Protein AF-A0A975AFS1-F1 (afdb_monomer)

Foldseek 3Di:
DVPVVVVVVVVVVVVVVVVVVVVVVVVVVVVVVVVLQVLLVQLVVLLVVQCVVCVVPPNLRHDPPDPVLSVQSSRVRPVSSVVVVVVSVVD

Sequence (91 aa):
MFGAELGVVFLYSAIIMLVFLFAWILIVPFKLLKKIALNVIVGIVCIMLYNYIGATTGGYGSIGINLITTGVVGALGIPGFVAIIVIKAIL

Structure (mmCIF, N/CA/C/O backbone):
data_AF-A0A975AFS1-F1
#
_entry.id   AF-A0A975AFS1-F1
#
loop_
_atom_site.group_PDB
_atom_site.id
_atom_site.type_symbol
_atom_site.label_atom_id
_atom_site.label_alt_id
_atom_site.label_comp_id
_atom_site.label_asym_id
_atom_site.label_entity_id
_atom_site.label_seq_id
_atom_site.pdbx_PDB_ins_code
_atom_site.Cartn_x
_atom_site.Cartn_y
_atom_site.Cartn_z
_atom_site.occupancy
_atom_site.B_iso_or_equiv
_atom_site.auth_seq_id
_atom_site.auth_comp_id
_atom_site.auth_asym_id
_atom_site.auth_atom_id
_atom_site.pdbx_PDB_model_num
ATOM 1 N N . MET A 1 1 ? -30.815 1.887 45.801 1.00 60.53 1 MET A N 1
ATOM 2 C CA . MET A 1 1 ? -30.558 0.753 44.883 1.00 60.53 1 MET A CA 1
ATOM 3 C C . MET A 1 1 ? -30.491 1.230 43.424 1.00 60.53 1 MET A C 1
ATOM 5 O O . MET A 1 1 ? -29.512 0.896 42.782 1.00 60.53 1 MET A O 1
ATOM 9 N N . PHE A 1 2 ? -31.352 2.172 42.999 1.00 61.91 2 PHE A N 1
ATOM 10 C CA . PHE A 1 2 ? -31.375 2.804 41.656 1.00 61.91 2 PHE A CA 1
ATOM 11 C C . PHE A 1 2 ? -30.070 3.400 41.078 1.00 61.91 2 PHE A C 1
ATOM 13 O O . PHE A 1 2 ? -29.885 3.428 39.864 1.00 61.91 2 PHE A O 1
ATOM 20 N N . GLY A 1 3 ? -29.153 3.911 41.908 1.00 67.94 3 GLY A N 1
ATOM 21 C CA . GLY A 1 3 ? -27.947 4.597 41.414 1.00 67.94 3 GLY A CA 1
ATOM 22 C C . GLY A 1 3 ? -26.894 3.670 40.792 1.00 67.94 3 GLY A C 1
ATOM 23 O O . GLY A 1 3 ? -26.200 4.067 39.860 1.00 67.94 3 GLY A O 1
ATOM 24 N N . ALA A 1 4 ? -26.790 2.430 41.280 1.00 74.81 4 ALA A N 1
ATOM 25 C CA . ALA A 1 4 ? -25.808 1.464 40.783 1.00 74.81 4 ALA A CA 1
ATOM 26 C C . ALA A 1 4 ? -26.200 0.918 39.401 1.00 74.81 4 ALA A C 1
ATOM 28 O O . ALA A 1 4 ? -25.348 0.758 38.532 1.00 74.81 4 ALA A O 1
ATOM 29 N N . GLU A 1 5 ? -27.495 0.703 39.173 1.00 81.94 5 GLU A N 1
ATOM 30 C CA . GLU A 1 5 ? -28.041 0.189 37.912 1.00 81.94 5 GLU A CA 1
ATOM 31 C C . GLU A 1 5 ? -27.849 1.203 36.773 1.00 81.94 5 GLU A C 1
ATOM 33 O O . GLU A 1 5 ? -27.423 0.838 35.678 1.00 81.94 5 GLU A O 1
ATOM 38 N N . LEU A 1 6 ? -28.051 2.497 37.053 1.00 83.06 6 LEU A N 1
ATOM 39 C CA . LEU A 1 6 ? -27.776 3.578 36.101 1.00 83.06 6 LEU A CA 1
ATOM 40 C C . LEU A 1 6 ? -26.284 3.692 35.762 1.00 83.06 6 LEU A C 1
ATOM 42 O O . LEU A 1 6 ? -25.934 3.844 34.592 1.00 83.06 6 LEU A O 1
ATOM 46 N N . GLY A 1 7 ? -25.399 3.575 36.757 1.00 87.50 7 GLY A N 1
ATOM 47 C CA . GLY A 1 7 ? -23.950 3.600 36.532 1.00 87.50 7 GLY A CA 1
ATOM 48 C C . GLY A 1 7 ? -23.477 2.471 35.614 1.00 87.50 7 GLY A C 1
ATOM 49 O O . GLY A 1 7 ? -22.656 2.693 34.725 1.00 87.50 7 GLY A O 1
ATOM 50 N N . VAL A 1 8 ? -24.052 1.277 35.774 1.00 88.44 8 VAL A N 1
ATOM 51 C CA . VAL A 1 8 ? -23.759 0.119 34.920 1.00 88.44 8 VAL A CA 1
ATOM 52 C C . VAL A 1 8 ? -24.220 0.360 33.476 1.00 88.44 8 VAL A C 1
ATOM 54 O O . VAL A 1 8 ? -23.466 0.079 32.545 1.00 88.44 8 VAL A O 1
ATOM 57 N N . VAL A 1 9 ? -25.401 0.950 33.264 1.00 89.88 9 VAL A N 1
ATOM 58 C CA . VAL A 1 9 ? -25.897 1.296 31.916 1.00 89.88 9 VAL A CA 1
ATOM 59 C C . VAL A 1 9 ? -24.985 2.313 31.217 1.00 89.88 9 VAL A C 1
ATOM 61 O O . VAL A 1 9 ? -24.656 2.132 30.043 1.00 89.88 9 VAL A O 1
ATOM 64 N N . PHE A 1 10 ? -24.526 3.346 31.931 1.00 89.62 10 PHE A N 1
ATOM 65 C CA . PHE A 1 10 ? -23.571 4.322 31.388 1.00 89.62 10 PHE A CA 1
ATOM 66 C C . PHE A 1 10 ? -22.199 3.712 31.088 1.00 89.62 10 PHE A C 1
ATOM 68 O O . PHE A 1 10 ? -21.562 4.083 30.103 1.00 89.62 10 PHE A O 1
ATOM 75 N N . LEU A 1 11 ? -21.744 2.758 31.901 1.00 93.00 11 LEU A N 1
ATOM 76 C CA . LEU A 1 11 ? -20.485 2.061 31.657 1.00 93.00 11 LEU A CA 1
ATOM 77 C C . LEU A 1 11 ? -20.554 1.231 30.368 1.00 93.00 11 LEU A C 1
ATOM 79 O O . LEU A 1 11 ? -19.666 1.335 29.522 1.00 93.00 11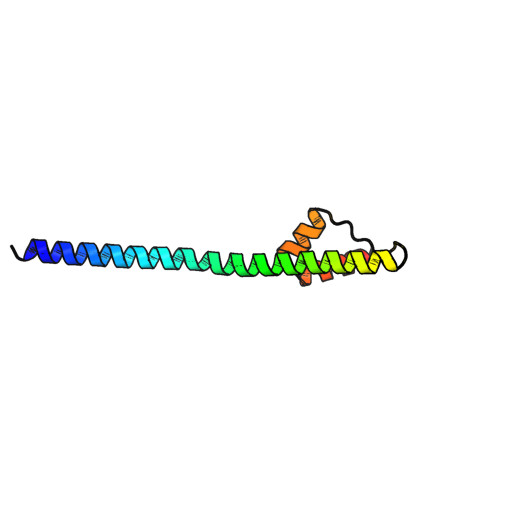 LEU A O 1
ATOM 83 N N . TYR A 1 12 ? -21.623 0.452 30.180 1.00 92.62 12 TYR A N 1
ATOM 84 C CA . TYR A 1 12 ? -21.804 -0.331 28.956 1.00 92.62 12 TYR A CA 1
ATOM 85 C C . TYR A 1 12 ? -21.938 0.554 27.713 1.00 92.62 12 TYR A C 1
ATOM 87 O O . TYR A 1 12 ? -21.332 0.247 26.685 1.00 92.62 12 TYR A O 1
ATOM 95 N N . SER A 1 13 ? -22.670 1.670 27.792 1.00 91.00 13 SER A N 1
ATOM 96 C CA . SER A 1 13 ? -22.799 2.591 26.656 1.00 91.00 13 SER A CA 1
ATOM 97 C C . SER A 1 13 ? -21.471 3.270 26.306 1.00 91.00 13 SER A C 1
ATOM 99 O O . SER A 1 13 ? -21.122 3.341 25.126 1.00 91.00 13 SER A O 1
ATOM 101 N N . ALA A 1 14 ? -20.683 3.678 27.306 1.00 93.19 14 ALA A N 1
ATOM 102 C CA . ALA A 1 14 ? -19.351 4.241 27.102 1.00 93.19 14 ALA A CA 1
ATOM 103 C C . ALA A 1 14 ? -18.396 3.235 26.439 1.00 93.19 14 ALA A C 1
ATOM 105 O O . ALA A 1 14 ? -17.676 3.596 25.507 1.00 93.19 14 ALA A O 1
ATOM 106 N N . ILE A 1 15 ? -18.426 1.964 26.857 1.00 93.94 15 ILE A N 1
ATOM 107 C CA . ILE A 1 15 ? -17.610 0.900 26.252 1.00 93.94 15 ILE A CA 1
ATOM 108 C C . ILE A 1 15 ? -18.008 0.675 24.789 1.00 93.94 15 ILE A C 1
ATOM 110 O O . ILE A 1 15 ? -17.138 0.633 23.920 1.00 93.94 15 ILE A O 1
ATOM 114 N N . ILE A 1 16 ? -19.308 0.577 24.491 1.00 93.44 16 ILE A N 1
ATOM 115 C CA . ILE A 1 16 ? -19.798 0.407 23.114 1.00 93.44 16 ILE A CA 1
ATOM 116 C C . ILE A 1 16 ? -19.357 1.589 22.243 1.00 93.44 16 ILE A C 1
ATOM 118 O O . ILE A 1 16 ? -18.834 1.390 21.145 1.00 93.44 16 ILE A O 1
ATOM 122 N N . MET A 1 17 ? -19.502 2.817 22.743 1.00 92.94 17 MET A N 1
ATOM 123 C CA . MET A 1 17 ? -19.091 4.026 22.027 1.00 92.94 17 MET A CA 1
ATOM 124 C C . MET A 1 17 ? -17.580 4.046 21.748 1.00 92.94 17 MET A C 1
ATOM 126 O O . MET A 1 17 ? -17.158 4.393 20.643 1.00 92.94 17 MET A O 1
ATOM 130 N N . LEU A 1 18 ? -16.766 3.604 22.711 1.00 92.81 18 LEU A N 1
ATOM 131 C CA . LEU A 1 18 ? -15.317 3.487 22.560 1.00 92.81 18 LEU A CA 1
ATOM 132 C C . LEU A 1 18 ? -14.936 2.453 21.486 1.00 92.81 18 LEU A C 1
ATOM 134 O O . LEU A 1 18 ? -14.084 2.730 20.641 1.00 92.81 18 LEU A O 1
ATOM 138 N N . VAL A 1 19 ? -15.598 1.291 21.460 1.00 92.88 19 VAL A N 1
ATOM 139 C CA . VAL A 1 19 ? -15.374 0.252 20.437 1.00 92.88 19 VAL A CA 1
ATOM 140 C C . VAL A 1 19 ? -15.695 0.774 19.035 1.00 92.88 19 VAL A C 1
ATOM 142 O O . VAL A 1 19 ? -14.920 0.538 18.107 1.00 92.88 19 VAL A O 1
ATOM 145 N N . PHE A 1 20 ? -16.782 1.533 18.868 1.00 90.19 20 PHE A N 1
ATOM 146 C CA . PHE A 1 20 ? -17.120 2.150 17.580 1.00 90.19 20 PHE A CA 1
ATOM 147 C C . PHE A 1 20 ? -16.077 3.178 17.122 1.00 90.19 20 PHE A C 1
ATOM 149 O O . PHE A 1 20 ? -15.740 3.220 15.935 1.00 90.19 20 PHE A O 1
ATOM 156 N N . LEU A 1 21 ? -15.522 3.965 18.048 1.00 91.38 21 LEU A N 1
ATOM 157 C CA . LEU A 1 21 ? -14.457 4.925 17.748 1.00 91.38 21 LEU A CA 1
ATOM 158 C C . LEU A 1 21 ? -13.190 4.215 17.236 1.00 91.38 21 LEU A C 1
ATOM 160 O O . LEU A 1 21 ? -12.633 4.593 16.201 1.00 91.38 21 LEU A O 1
ATOM 164 N N . PHE A 1 22 ? -12.771 3.145 17.919 1.00 90.06 22 PHE A N 1
ATOM 165 C CA . PHE A 1 22 ? -11.627 2.326 17.504 1.00 90.06 22 PHE A CA 1
ATOM 166 C C . PHE A 1 22 ? -11.879 1.580 16.190 1.00 90.06 22 PHE A C 1
ATOM 168 O O . PHE A 1 22 ? -10.987 1.489 15.346 1.00 90.06 22 PHE A O 1
ATOM 175 N N . ALA A 1 23 ? -13.092 1.078 15.964 1.00 87.69 23 ALA A N 1
ATOM 176 C CA . ALA A 1 23 ? -13.440 0.455 14.693 1.00 87.69 23 ALA A CA 1
ATOM 177 C C . ALA A 1 23 ? -13.307 1.457 13.537 1.00 87.69 23 ALA A C 1
ATOM 179 O O . ALA A 1 23 ? -12.727 1.137 12.497 1.00 87.69 23 ALA A O 1
ATOM 180 N N . TRP A 1 24 ? -13.779 2.692 13.724 1.00 84.94 24 TRP A N 1
ATOM 181 C CA . TRP A 1 24 ? -13.692 3.716 12.688 1.00 84.94 24 TRP A CA 1
ATOM 182 C C . TRP A 1 24 ? -12.245 4.087 12.356 1.00 84.94 24 TRP A C 1
ATOM 184 O O . TRP A 1 24 ? -11.893 4.130 11.173 1.00 84.94 24 TRP A O 1
ATOM 194 N N . ILE A 1 25 ? -11.389 4.264 13.370 1.00 87.06 25 ILE A N 1
ATOM 195 C CA . ILE A 1 25 ? -9.980 4.618 13.149 1.00 87.06 25 ILE A CA 1
ATOM 196 C C . ILE A 1 25 ? -9.204 3.506 12.432 1.00 87.06 25 ILE A C 1
ATOM 198 O O . ILE A 1 25 ? -8.335 3.805 11.616 1.00 87.06 25 ILE A O 1
ATOM 202 N N . LEU A 1 26 ? -9.563 2.234 12.653 1.00 83.19 26 LEU A N 1
ATOM 203 C CA . LEU A 1 26 ? -8.979 1.091 11.942 1.00 83.19 26 LEU A CA 1
ATOM 204 C C . LEU A 1 26 ? -9.494 0.952 10.504 1.00 83.19 26 LEU A C 1
ATOM 206 O O . LE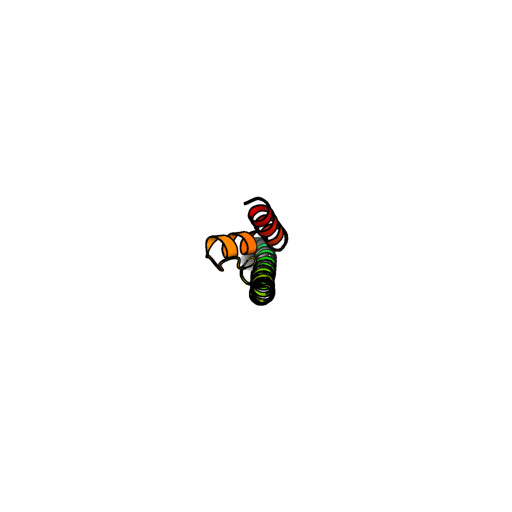U A 1 26 ? -8.753 0.530 9.620 1.00 83.19 26 LEU A O 1
ATOM 210 N N . ILE A 1 27 ? -10.744 1.316 10.218 1.00 82.19 27 ILE A N 1
ATOM 211 C CA . ILE A 1 27 ? -11.313 1.178 8.865 1.00 82.19 27 ILE A CA 1
ATOM 212 C C . ILE A 1 27 ? -10.645 2.136 7.863 1.00 82.19 27 ILE A C 1
ATOM 214 O O . ILE A 1 27 ? -10.522 1.804 6.679 1.00 82.19 27 ILE A O 1
ATOM 218 N N . VAL A 1 28 ? -10.198 3.313 8.312 1.00 79.44 28 VAL A N 1
ATOM 219 C CA . VAL A 1 28 ? -9.545 4.325 7.463 1.00 79.44 28 VAL A CA 1
ATOM 220 C C . VAL A 1 28 ? -8.269 3.798 6.769 1.00 79.44 28 VAL A C 1
ATOM 222 O O . VAL A 1 28 ? -8.235 3.831 5.534 1.00 79.44 28 VAL A O 1
ATOM 225 N N . PRO A 1 29 ? -7.250 3.248 7.467 1.00 74.75 29 PRO A N 1
ATOM 226 C CA . PRO A 1 29 ? -6.044 2.717 6.823 1.00 74.75 29 PRO A CA 1
ATOM 227 C C . PRO A 1 29 ? -6.324 1.482 5.956 1.00 74.75 29 PRO A C 1
ATOM 229 O O . PRO A 1 29 ? -5.692 1.300 4.913 1.00 74.75 29 PRO A O 1
ATOM 232 N N . PHE A 1 30 ? -7.326 0.669 6.304 1.00 80.19 30 PHE A N 1
ATOM 233 C CA . PHE A 1 30 ? -7.718 -0.484 5.488 1.00 80.19 30 PHE A CA 1
ATOM 234 C C . PHE A 1 30 ? -8.244 -0.090 4.102 1.00 80.19 30 PHE A C 1
ATOM 236 O O . PHE A 1 30 ? -8.079 -0.851 3.149 1.00 80.19 30 PHE A O 1
ATOM 243 N N . LYS A 1 31 ? -8.857 1.090 3.941 1.00 75.25 31 LYS A N 1
ATOM 244 C CA . LYS A 1 31 ? -9.271 1.582 2.613 1.00 75.25 31 LYS A CA 1
ATOM 245 C C . LYS A 1 31 ? -8.067 1.942 1.734 1.00 75.25 31 LYS A C 1
ATOM 247 O O . LYS A 1 31 ? -8.090 1.671 0.535 1.00 75.25 31 LYS A O 1
ATOM 252 N N . LEU A 1 32 ? -7.012 2.496 2.332 1.00 76.19 32 LEU A N 1
ATOM 253 C CA . LEU A 1 32 ? -5.751 2.818 1.654 1.00 76.19 32 LEU A CA 1
ATOM 254 C C . LEU A 1 32 ? -5.012 1.557 1.196 1.00 76.19 32 LEU A C 1
ATOM 256 O O . LEU A 1 32 ? -4.604 1.483 0.037 1.00 76.19 32 LEU A O 1
ATOM 260 N N . LEU A 1 33 ? -4.928 0.538 2.057 1.00 78.88 33 LEU A N 1
ATOM 261 C CA . LEU A 1 33 ? -4.291 -0.740 1.720 1.00 78.88 33 LEU A CA 1
ATOM 262 C C . LEU A 1 33 ? -4.943 -1.415 0.509 1.00 78.88 33 LEU A C 1
ATOM 264 O O . LEU A 1 33 ? -4.240 -1.902 -0.370 1.00 78.88 33 LEU A O 1
ATOM 268 N N . LYS A 1 34 ? -6.278 -1.383 0.408 1.00 79.06 34 LYS A N 1
ATOM 269 C CA . LYS A 1 34 ? -7.006 -1.938 -0.748 1.00 79.06 34 LYS A CA 1
ATOM 270 C C . LYS A 1 34 ? -6.637 -1.230 -2.052 1.00 79.06 34 LYS A C 1
ATOM 272 O O . LYS A 1 34 ? -6.425 -1.885 -3.067 1.00 79.06 34 LYS A O 1
ATOM 277 N N . LYS A 1 35 ? -6.534 0.103 -2.022 1.00 78.00 35 LYS A N 1
ATOM 278 C CA . LYS A 1 35 ? -6.157 0.905 -3.195 1.00 78.00 35 LYS A CA 1
ATOM 279 C C . LYS A 1 35 ? -4.726 0.599 -3.645 1.00 78.00 35 LYS A C 1
ATOM 281 O O . LYS A 1 35 ? -4.488 0.433 -4.837 1.00 78.00 35 LYS A O 1
ATOM 286 N N . ILE A 1 36 ? -3.796 0.485 -2.696 1.00 76.31 36 ILE A N 1
ATOM 287 C CA . ILE A 1 36 ? -2.398 0.135 -2.978 1.00 76.31 36 ILE A CA 1
ATOM 288 C C . ILE A 1 36 ? -2.311 -1.290 -3.528 1.00 76.31 36 ILE A C 1
ATOM 290 O O . ILE A 1 36 ? -1.686 -1.495 -4.560 1.00 76.31 36 ILE A O 1
ATOM 294 N N . ALA A 1 37 ? -2.991 -2.258 -2.910 1.00 80.00 37 ALA A N 1
ATOM 295 C CA . ALA A 1 37 ? -2.983 -3.647 -3.362 1.00 80.00 37 ALA A CA 1
ATOM 296 C C . ALA A 1 37 ? -3.478 -3.791 -4.812 1.00 80.00 37 ALA A C 1
ATOM 298 O O . ALA A 1 37 ? -2.848 -4.483 -5.608 1.00 80.00 37 ALA A O 1
ATOM 299 N N . LEU A 1 38 ? -4.557 -3.093 -5.185 1.00 79.50 38 LEU A N 1
ATOM 300 C CA . LEU A 1 38 ? -5.048 -3.088 -6.566 1.00 79.50 38 LEU A CA 1
ATOM 301 C C . LEU A 1 38 ? -4.046 -2.448 -7.536 1.00 79.50 38 LEU A C 1
ATOM 303 O O . LEU A 1 38 ? -3.794 -3.008 -8.601 1.00 79.50 38 LEU A O 1
ATOM 307 N N . ASN A 1 39 ? -3.431 -1.323 -7.161 1.00 79.38 39 ASN A N 1
ATOM 308 C CA . ASN A 1 39 ? -2.409 -0.676 -7.988 1.00 79.38 39 ASN A CA 1
ATOM 309 C C . ASN A 1 39 ? -1.170 -1.563 -8.183 1.00 79.38 39 ASN A C 1
ATOM 311 O O . ASN A 1 39 ? -0.635 -1.607 -9.290 1.00 79.38 39 ASN A O 1
ATOM 315 N N . VAL A 1 40 ? -0.764 -2.309 -7.150 1.00 74.88 40 VAL A N 1
ATOM 316 C CA . VAL A 1 40 ? 0.350 -3.262 -7.221 1.00 74.88 40 VAL A CA 1
ATOM 317 C C . VAL A 1 40 ? 0.042 -4.388 -8.204 1.00 74.88 40 VAL A C 1
ATOM 319 O O . VAL A 1 40 ? 0.861 -4.681 -9.073 1.00 74.88 40 VAL A O 1
ATOM 322 N N . ILE A 1 41 ? -1.144 -4.994 -8.101 1.00 80.69 41 ILE A N 1
ATOM 323 C CA . ILE A 1 41 ? -1.562 -6.092 -8.985 1.00 80.69 41 ILE A CA 1
ATOM 324 C C . 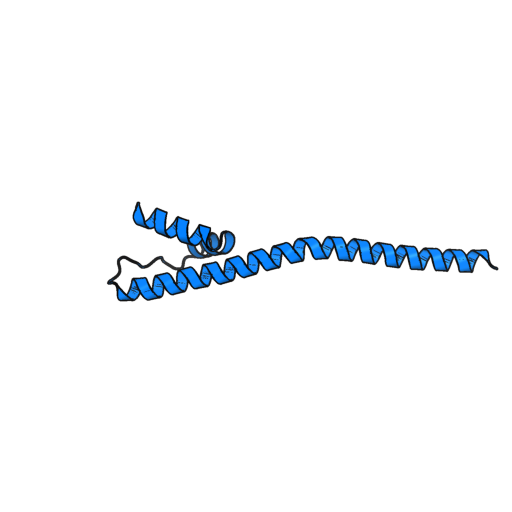ILE A 1 41 ? -1.582 -5.623 -10.442 1.00 80.69 41 ILE A C 1
ATOM 326 O O . ILE A 1 41 ? -0.986 -6.270 -11.301 1.00 80.69 41 ILE A O 1
ATOM 330 N N . VAL A 1 42 ? -2.211 -4.476 -10.716 1.00 78.38 42 VAL A N 1
ATOM 331 C CA . VAL A 1 42 ? -2.256 -3.895 -12.068 1.00 78.38 42 VAL A CA 1
ATOM 332 C C . VAL A 1 42 ? -0.844 -3.601 -12.574 1.00 78.38 42 VAL A C 1
ATOM 334 O O . VAL A 1 42 ? -0.518 -3.927 -13.713 1.00 78.38 42 VAL A O 1
ATOM 337 N N . GLY A 1 43 ? 0.017 -3.054 -11.717 1.00 73.94 43 GLY A N 1
ATOM 338 C CA . GLY A 1 43 ? 1.398 -2.753 -12.056 1.00 73.94 43 GLY A CA 1
ATOM 339 C C . GLY A 1 43 ? 2.224 -3.978 -12.461 1.00 73.94 43 GLY A C 1
ATOM 340 O O . GLY A 1 43 ? 2.916 -3.955 -13.481 1.00 73.94 43 GLY A O 1
ATOM 341 N N . ILE A 1 44 ? 2.106 -5.071 -11.705 1.00 73.81 44 ILE A N 1
ATOM 342 C CA . ILE A 1 44 ? 2.777 -6.345 -12.008 1.00 73.81 44 ILE A CA 1
ATOM 343 C C . ILE A 1 44 ? 2.255 -6.926 -13.327 1.00 73.81 44 ILE A C 1
ATOM 345 O O . ILE A 1 44 ? 3.052 -7.316 -14.182 1.00 73.81 44 ILE A O 1
ATOM 349 N N . VAL A 1 45 ? 0.933 -6.934 -13.524 1.00 80.31 45 VAL A N 1
ATOM 350 C CA . VAL A 1 45 ? 0.300 -7.443 -14.752 1.00 80.31 45 VAL A CA 1
ATOM 351 C C . VAL A 1 45 ? 0.767 -6.657 -15.983 1.00 80.31 45 VAL A C 1
ATOM 353 O O . VAL A 1 45 ? 1.104 -7.266 -16.999 1.00 80.31 45 VAL A O 1
ATOM 356 N N . CYS A 1 46 ? 0.867 -5.326 -15.895 1.00 73.25 46 CYS A N 1
ATOM 357 C CA . CYS A 1 46 ? 1.379 -4.487 -16.982 1.00 73.25 46 CYS A CA 1
ATOM 358 C C . CYS A 1 46 ? 2.839 -4.812 -17.344 1.00 73.25 46 CYS A C 1
ATOM 360 O O . CYS A 1 46 ? 3.149 -4.939 -18.529 1.00 73.25 46 CYS A O 1
ATOM 362 N N . ILE A 1 47 ? 3.727 -4.995 -16.356 1.00 73.94 47 ILE A N 1
ATOM 363 C CA . ILE A 1 47 ? 5.126 -5.384 -16.619 1.00 73.94 47 ILE A CA 1
ATOM 364 C C . ILE A 1 47 ? 5.192 -6.768 -17.273 1.00 73.94 47 ILE A C 1
ATOM 366 O O . ILE A 1 47 ? 5.937 -6.951 -18.236 1.00 73.94 47 ILE A O 1
ATOM 370 N N . MET A 1 48 ? 4.422 -7.740 -16.771 1.00 71.50 48 MET A N 1
ATOM 371 C CA . MET A 1 48 ? 4.405 -9.097 -17.327 1.00 71.50 48 MET A CA 1
ATOM 372 C C . MET A 1 48 ? 3.940 -9.103 -18.786 1.00 71.50 48 MET A C 1
ATOM 374 O O . MET A 1 48 ? 4.594 -9.718 -19.628 1.00 71.50 48 MET A O 1
ATOM 378 N N . LEU A 1 49 ? 2.861 -8.376 -19.099 1.00 70.75 49 LEU A N 1
ATOM 379 C CA . LEU A 1 49 ? 2.361 -8.220 -20.469 1.00 70.75 49 LEU A CA 1
ATOM 380 C C . LEU A 1 49 ? 3.393 -7.551 -21.382 1.00 70.75 49 LEU A C 1
ATOM 382 O O . LEU A 1 49 ? 3.629 -8.019 -22.494 1.00 70.75 49 LEU A O 1
ATOM 386 N N . TYR A 1 50 ? 4.047 -6.492 -20.906 1.00 68.94 50 TYR A N 1
ATOM 387 C CA . TYR A 1 50 ? 5.079 -5.803 -21.675 1.00 68.94 50 TYR A CA 1
ATOM 388 C C . TYR A 1 50 ? 6.285 -6.697 -21.969 1.00 68.94 50 TYR A C 1
ATOM 390 O O . TYR A 1 50 ? 6.772 -6.714 -23.096 1.00 68.94 50 TYR A O 1
ATOM 398 N N . ASN A 1 51 ? 6.739 -7.489 -20.994 1.00 68.69 51 ASN A N 1
ATOM 399 C CA . ASN A 1 51 ? 7.825 -8.442 -21.217 1.00 68.69 51 ASN A CA 1
ATOM 400 C C . ASN A 1 51 ? 7.439 -9.563 -22.180 1.00 68.69 51 ASN A C 1
ATOM 402 O O . ASN A 1 51 ? 8.274 -9.987 -22.975 1.00 68.69 51 ASN A O 1
ATOM 406 N N . TYR A 1 52 ? 6.189 -10.025 -22.139 1.00 64.56 52 TYR A N 1
ATOM 407 C CA . TYR A 1 52 ? 5.701 -11.037 -23.071 1.00 64.56 52 TYR A CA 1
ATOM 408 C C . TYR A 1 52 ? 5.710 -10.522 -24.520 1.00 64.56 52 TYR A C 1
ATOM 410 O O . TYR A 1 52 ? 6.222 -11.194 -25.412 1.00 64.56 52 TYR A O 1
ATOM 418 N N . ILE A 1 53 ? 5.236 -9.291 -24.743 1.00 62.53 53 ILE A N 1
ATOM 419 C CA . ILE A 1 53 ? 5.228 -8.642 -26.066 1.00 62.53 53 ILE A CA 1
ATOM 420 C C . ILE A 1 53 ? 6.656 -8.259 -26.506 1.00 62.53 53 ILE A C 1
ATOM 422 O O . ILE A 1 53 ? 7.021 -8.391 -27.675 1.00 62.53 53 ILE A O 1
ATOM 426 N N . GLY A 1 54 ? 7.501 -7.815 -25.574 1.00 58.16 54 GLY A N 1
ATOM 427 C CA . GLY A 1 54 ? 8.898 -7.463 -25.833 1.00 58.16 54 GLY A CA 1
ATOM 428 C C . GLY A 1 54 ? 9.777 -8.663 -26.204 1.00 58.16 54 GLY A C 1
ATOM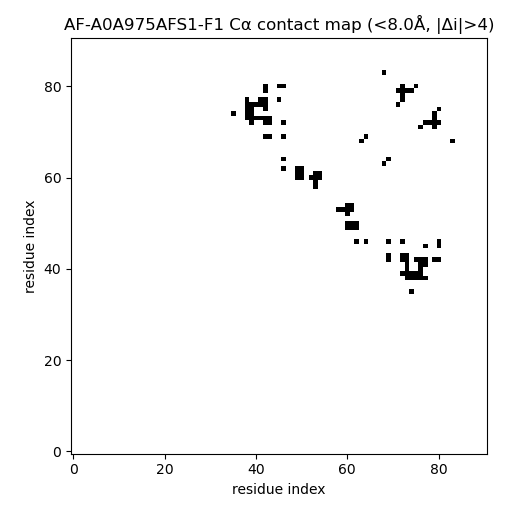 429 O O . GLY A 1 54 ? 10.722 -8.508 -26.980 1.00 58.16 54 GLY A O 1
ATOM 430 N N . ALA A 1 55 ? 9.445 -9.859 -25.707 1.00 56.44 55 ALA A N 1
ATOM 431 C CA . ALA A 1 55 ? 10.126 -11.104 -26.056 1.00 56.44 55 ALA A CA 1
ATOM 432 C C . ALA A 1 55 ? 9.864 -11.536 -27.511 1.00 56.44 55 ALA A C 1
ATOM 434 O O . ALA A 1 55 ? 10.763 -12.074 -28.156 1.00 56.44 55 ALA A O 1
ATOM 435 N N . THR A 1 56 ? 8.677 -11.256 -28.059 1.00 53.78 56 THR A N 1
ATOM 436 C CA . THR A 1 56 ? 8.328 -11.595 -29.451 1.00 53.78 56 THR A CA 1
ATOM 437 C C . THR A 1 56 ? 8.930 -10.648 -30.496 1.00 53.78 56 THR A C 1
ATOM 439 O O . THR A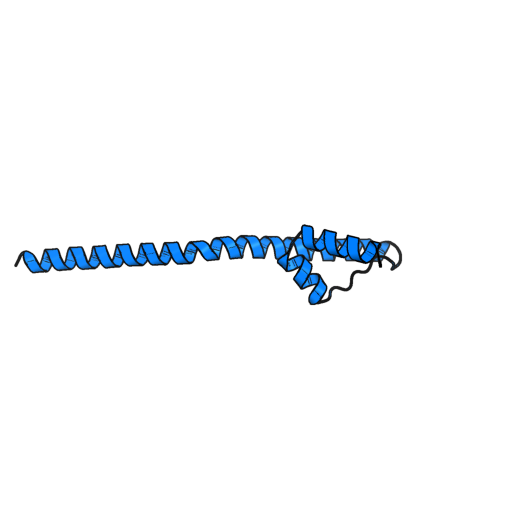 1 56 ? 9.063 -11.035 -31.653 1.00 53.78 56 THR A O 1
ATOM 442 N N . THR A 1 57 ? 9.355 -9.440 -30.105 1.00 55.50 57 THR A N 1
ATOM 443 C CA . THR A 1 57 ? 9.856 -8.393 -31.028 1.00 55.50 57 THR A CA 1
ATOM 444 C C . THR A 1 57 ? 11.394 -8.326 -31.097 1.00 55.50 57 THR A C 1
ATOM 446 O O . THR A 1 57 ? 11.969 -7.324 -31.508 1.00 55.50 57 THR A O 1
ATOM 449 N N . GLY A 1 58 ? 12.104 -9.394 -30.719 1.00 44.69 58 GLY A N 1
ATOM 450 C CA . GLY A 1 58 ? 13.549 -9.493 -30.969 1.00 44.69 58 GLY A CA 1
ATOM 451 C C . GLY A 1 58 ? 14.445 -8.747 -29.971 1.00 44.69 58 GLY A C 1
ATOM 452 O O . GLY A 1 58 ? 15.417 -8.116 -30.365 1.00 44.69 58 GLY A O 1
ATOM 453 N N . GLY A 1 59 ? 14.157 -8.830 -28.669 1.00 49.69 59 GLY A N 1
ATOM 454 C CA . GLY A 1 59 ? 15.158 -8.569 -27.618 1.00 49.69 59 GLY A CA 1
ATOM 455 C C . GLY A 1 59 ? 15.404 -7.106 -27.219 1.00 49.69 59 GLY A C 1
ATOM 456 O O . GLY A 1 59 ? 16.017 -6.870 -26.182 1.00 49.69 59 GLY A O 1
ATOM 457 N N . TYR A 1 60 ? 14.868 -6.118 -27.938 1.00 45.22 60 TYR A N 1
ATOM 458 C CA . TYR A 1 60 ? 15.001 -4.694 -27.571 1.00 45.22 60 TYR A CA 1
ATOM 459 C C . TYR A 1 60 ? 14.015 -4.251 -26.461 1.00 45.22 60 TYR A C 1
ATOM 461 O O . TYR A 1 60 ? 14.199 -3.232 -25.791 1.00 45.22 60 TYR A O 1
ATOM 469 N N . GLY A 1 61 ? 12.984 -5.060 -26.190 1.00 46.78 61 GLY A N 1
ATOM 470 C CA . GLY A 1 61 ? 11.883 -4.746 -25.273 1.00 46.78 61 GLY A CA 1
ATOM 471 C C . GLY A 1 61 ? 11.968 -5.337 -23.863 1.00 46.78 61 GLY A C 1
ATOM 472 O O . GLY A 1 61 ? 11.092 -5.043 -23.063 1.00 46.78 61 GLY A O 1
ATOM 473 N N . SER A 1 62 ? 12.982 -6.125 -23.495 1.00 48.09 62 SER A N 1
ATOM 474 C CA . SER A 1 62 ? 12.984 -6.784 -22.175 1.00 48.09 62 SER A CA 1
ATOM 475 C C . SER A 1 62 ? 13.255 -5.782 -21.052 1.00 48.09 62 SER A C 1
ATOM 477 O O . SER A 1 62 ? 14.361 -5.249 -20.931 1.00 48.09 62 SER A O 1
ATOM 479 N N . ILE A 1 63 ? 12.241 -5.473 -20.248 1.00 58.34 63 ILE A N 1
ATOM 480 C CA . ILE A 1 63 ? 12.428 -4.813 -18.955 1.00 58.34 63 ILE A CA 1
ATOM 481 C C . 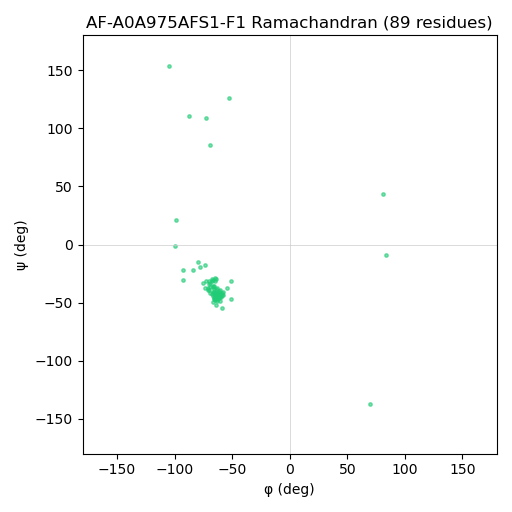ILE A 1 63 ? 12.658 -5.946 -17.964 1.00 58.34 63 ILE A C 1
ATOM 483 O O . ILE A 1 63 ? 11.749 -6.725 -17.691 1.00 58.34 63 ILE A O 1
ATOM 487 N N . GLY A 1 64 ? 13.872 -6.077 -17.430 1.00 56.47 64 GLY A N 1
ATOM 488 C CA . GLY A 1 64 ? 14.134 -7.081 -16.402 1.00 56.47 64 GLY A CA 1
ATOM 489 C C . GLY A 1 64 ? 13.125 -6.941 -15.259 1.00 56.47 64 GLY A C 1
ATOM 490 O O . GLY A 1 64 ? 12.966 -5.846 -14.711 1.00 56.47 64 GLY A O 1
ATOM 491 N N . ILE A 1 65 ? 12.435 -8.033 -14.910 1.00 57.75 65 ILE A N 1
ATOM 492 C CA . ILE A 1 65 ? 11.626 -8.101 -13.687 1.00 57.75 65 ILE A CA 1
ATOM 493 C C . ILE A 1 65 ? 12.619 -8.095 -12.526 1.00 57.75 65 ILE A C 1
ATOM 495 O O . ILE A 1 65 ? 13.092 -9.129 -12.069 1.00 57.75 65 ILE A O 1
ATOM 499 N N . ASN A 1 66 ? 13.014 -6.892 -12.121 1.00 61.50 66 ASN A N 1
ATOM 500 C CA . ASN A 1 66 ? 13.873 -6.637 -10.977 1.00 61.50 66 ASN A CA 1
ATOM 501 C C . ASN A 1 66 ? 13.004 -6.094 -9.835 1.00 61.50 66 ASN A C 1
ATOM 503 O O . ASN A 1 66 ? 11.953 -5.488 -10.075 1.00 61.50 66 ASN A O 1
ATOM 507 N N . LEU A 1 67 ? 13.438 -6.301 -8.593 1.00 55.81 67 LEU A N 1
ATOM 508 C CA . LEU A 1 67 ? 12.768 -5.821 -7.387 1.00 55.81 67 LEU A CA 1
ATOM 509 C C . LEU A 1 67 ? 12.531 -4.304 -7.444 1.00 55.81 67 LEU A C 1
ATOM 511 O O . LEU A 1 67 ? 11.465 -3.836 -7.061 1.00 55.81 67 LEU A O 1
ATOM 515 N N . ILE A 1 68 ? 13.489 -3.552 -7.999 1.00 60.69 68 ILE A N 1
ATOM 516 C CA . ILE A 1 68 ? 13.390 -2.097 -8.178 1.00 60.69 68 ILE A CA 1
ATOM 517 C C . ILE A 1 68 ? 12.257 -1.747 -9.149 1.00 60.69 68 ILE A C 1
ATOM 519 O O . ILE A 1 68 ? 11.365 -0.977 -8.813 1.00 60.69 68 ILE A O 1
ATOM 523 N N . THR A 1 69 ? 12.239 -2.351 -10.336 1.00 66.31 69 THR A N 1
ATOM 524 C CA . THR A 1 69 ? 11.254 -2.044 -11.379 1.00 66.31 69 THR A CA 1
ATOM 525 C C . THR A 1 69 ? 9.848 -2.479 -10.967 1.00 66.31 69 THR A C 1
ATOM 527 O O . THR A 1 69 ? 8.888 -1.727 -11.106 1.00 66.31 69 THR A O 1
ATOM 530 N N . THR A 1 70 ? 9.734 -3.665 -10.373 1.00 63.53 70 THR A N 1
ATOM 531 C CA . THR A 1 70 ? 8.463 -4.215 -9.879 1.00 63.53 70 THR A CA 1
ATOM 532 C C . THR A 1 70 ? 7.964 -3.447 -8.655 1.00 63.53 70 THR A C 1
ATOM 534 O O . THR A 1 70 ? 6.763 -3.243 -8.513 1.00 63.53 70 THR A O 1
ATOM 537 N N . GLY A 1 71 ? 8.868 -2.956 -7.802 1.00 61.84 71 GLY A N 1
ATOM 538 C CA . GLY A 1 71 ? 8.543 -2.100 -6.662 1.00 61.84 71 GLY A CA 1
ATOM 539 C C . GLY A 1 71 ? 8.059 -0.712 -7.080 1.00 61.84 71 GLY A C 1
ATOM 540 O O . GLY A 1 71 ? 7.068 -0.228 -6.541 1.00 61.84 71 GLY A O 1
ATOM 541 N N . VAL A 1 72 ? 8.694 -0.097 -8.082 1.00 66.12 72 VAL A N 1
ATOM 542 C CA . VAL A 1 72 ? 8.301 1.219 -8.618 1.00 66.12 72 VAL A CA 1
ATOM 543 C C . VAL A 1 72 ? 6.939 1.136 -9.308 1.00 66.12 72 VAL A C 1
ATOM 545 O O . VAL A 1 72 ? 6.044 1.911 -8.976 1.00 66.12 72 VAL A O 1
ATOM 548 N N . VAL A 1 73 ? 6.725 0.167 -10.205 1.00 68.75 73 VAL A N 1
ATOM 549 C CA . VAL A 1 73 ? 5.407 -0.015 -10.841 1.00 68.75 73 VAL A CA 1
ATOM 550 C C . VAL A 1 73 ? 4.370 -0.533 -9.845 1.00 68.75 73 VAL A C 1
ATOM 552 O O . VAL A 1 73 ? 3.206 -0.172 -9.944 1.00 68.75 73 VAL A O 1
ATOM 555 N N . GLY A 1 74 ? 4.760 -1.324 -8.848 1.00 66.38 74 GLY A N 1
ATOM 556 C CA . GLY A 1 74 ? 3.851 -1.775 -7.801 1.00 66.38 74 GLY A CA 1
ATOM 557 C C . GLY A 1 74 ? 3.348 -0.617 -6.932 1.00 66.38 74 GLY A C 1
ATOM 558 O O . GLY A 1 74 ? 2.151 -0.488 -6.688 1.00 66.38 74 GLY A O 1
ATOM 559 N N . ALA A 1 75 ? 4.249 0.269 -6.509 1.00 66.12 75 ALA A N 1
ATOM 560 C CA . ALA A 1 75 ? 3.912 1.419 -5.673 1.00 66.12 75 ALA A CA 1
ATOM 561 C C . ALA A 1 75 ? 3.126 2.496 -6.439 1.00 66.12 75 ALA A C 1
ATOM 563 O O . ALA A 1 75 ? 2.195 3.090 -5.891 1.00 66.12 75 ALA A O 1
ATOM 564 N N . LEU A 1 76 ? 3.487 2.749 -7.701 1.00 65.69 76 LEU A N 1
ATOM 565 C CA . LEU A 1 76 ? 2.879 3.804 -8.516 1.00 65.69 76 LEU A CA 1
ATOM 566 C C . LEU A 1 76 ? 1.702 3.300 -9.371 1.00 65.69 76 LEU A C 1
ATOM 568 O O . LEU A 1 76 ? 0.846 4.095 -9.743 1.00 65.69 76 LEU A O 1
ATOM 572 N N . GLY A 1 77 ? 1.604 2.004 -9.661 1.00 73.06 77 GLY A N 1
ATOM 573 C CA . GLY A 1 77 ? 0.632 1.423 -10.590 1.00 73.06 77 GLY A CA 1
ATOM 574 C C . GLY A 1 77 ? 0.921 1.792 -12.051 1.00 73.06 77 GLY A C 1
ATOM 575 O O . GLY A 1 77 ? 2.069 1.817 -12.497 1.00 73.06 77 GLY A O 1
ATOM 576 N N . ILE A 1 78 ? -0.136 2.135 -12.796 1.00 67.50 78 ILE A N 1
ATOM 577 C CA . ILE A 1 78 ? -0.083 2.563 -14.208 1.00 67.50 78 ILE A CA 1
ATOM 578 C C . ILE A 1 78 ? 0.933 3.698 -14.466 1.00 67.50 78 ILE A C 1
ATOM 580 O O . ILE A 1 78 ? 1.727 3.561 -15.398 1.00 67.50 78 ILE A O 1
ATOM 584 N N . PRO A 1 79 ? 0.996 4.796 -13.680 1.00 70.19 79 PRO A N 1
ATOM 585 C CA . PRO A 1 79 ? 1.984 5.848 -13.934 1.00 70.19 79 PRO A CA 1
ATOM 586 C C . PRO A 1 79 ? 3.433 5.375 -13.741 1.00 70.19 79 PRO A C 1
ATOM 588 O O . PRO A 1 79 ? 4.322 5.860 -14.436 1.00 70.19 79 PRO A O 1
ATOM 591 N N . GLY A 1 80 ? 3.683 4.393 -12.866 1.00 73.06 80 GLY A N 1
ATOM 592 C CA . GLY A 1 80 ? 5.014 3.796 -12.707 1.00 73.06 80 GLY A CA 1
ATOM 593 C C . GLY A 1 80 ? 5.455 3.014 -13.942 1.00 73.06 80 GLY A C 1
ATOM 594 O O . GLY A 1 80 ? 6.620 3.068 -14.330 1.00 73.06 80 GLY A O 1
ATOM 595 N N . PHE A 1 81 ? 4.514 2.332 -14.597 1.00 67.75 81 PHE A N 1
ATOM 596 C CA . PHE A 1 81 ? 4.767 1.615 -15.845 1.00 67.75 81 PHE A CA 1
ATOM 597 C C . PHE A 1 81 ? 5.136 2.576 -16.983 1.00 67.75 81 PHE A C 1
ATOM 599 O O . PHE A 1 81 ? 6.135 2.367 -17.671 1.00 67.75 81 PHE A O 1
ATOM 606 N N . VAL A 1 82 ? 4.384 3.674 -17.124 1.00 70.31 82 VAL A N 1
ATOM 607 C CA . VAL A 1 82 ? 4.666 4.719 -18.123 1.00 70.31 82 VAL A CA 1
ATOM 608 C C . VAL A 1 82 ? 6.041 5.345 -17.884 1.00 70.31 82 VAL A C 1
ATOM 610 O O . VAL A 1 82 ? 6.810 5.493 -18.830 1.00 70.31 82 VAL A O 1
ATOM 613 N N . ALA A 1 83 ? 6.390 5.648 -16.631 1.00 70.62 83 ALA A N 1
ATOM 614 C CA . ALA A 1 83 ? 7.691 6.224 -16.292 1.00 70.62 83 ALA A CA 1
ATOM 615 C C . ALA A 1 83 ? 8.861 5.322 -16.715 1.00 70.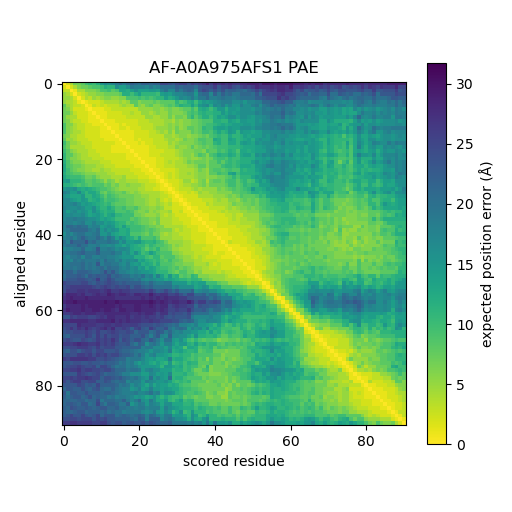62 83 ALA A C 1
ATOM 617 O O . ALA A 1 83 ? 9.846 5.809 -17.265 1.00 70.62 83 ALA A O 1
ATOM 618 N N . ILE A 1 84 ? 8.747 4.007 -16.514 1.00 73.25 84 ILE A N 1
ATOM 619 C CA . ILE A 1 84 ? 9.810 3.065 -16.883 1.00 73.25 84 ILE A CA 1
ATOM 620 C C . ILE A 1 84 ? 9.946 2.935 -18.399 1.00 73.25 84 ILE A C 1
ATOM 622 O O . ILE A 1 84 ? 11.070 2.893 -18.892 1.00 73.25 84 ILE A O 1
ATOM 626 N N . ILE A 1 85 ? 8.837 2.927 -19.144 1.00 69.31 85 ILE A N 1
ATOM 627 C CA . ILE A 1 85 ? 8.887 2.939 -20.613 1.00 69.31 85 ILE A CA 1
ATOM 628 C C . ILE A 1 85 ? 9.564 4.215 -21.115 1.00 69.31 85 ILE A C 1
ATOM 630 O O . ILE A 1 85 ? 10.436 4.134 -21.973 1.00 69.31 85 ILE A O 1
ATOM 634 N N . VAL A 1 86 ? 9.205 5.378 -20.564 1.00 71.25 86 VAL A N 1
ATOM 635 C CA . VAL A 1 86 ? 9.796 6.665 -20.959 1.00 71.25 86 VAL A CA 1
ATOM 636 C C . VAL A 1 86 ? 11.294 6.702 -20.654 1.00 71.25 86 VAL A C 1
ATOM 638 O O . VAL A 1 86 ? 12.074 7.080 -21.520 1.00 71.25 86 VAL A O 1
ATOM 641 N N . ILE A 1 87 ? 11.719 6.251 -19.469 1.00 68.31 87 ILE A N 1
ATOM 642 C CA . ILE A 1 87 ? 13.146 6.167 -19.113 1.00 68.31 87 ILE A CA 1
ATOM 643 C C . ILE A 1 87 ? 13.898 5.258 -20.091 1.00 68.31 87 ILE A C 1
ATOM 645 O O . ILE A 1 87 ? 14.971 5.625 -20.557 1.00 68.31 87 ILE A O 1
ATOM 649 N N . LYS A 1 88 ? 13.323 4.104 -20.441 1.00 65.50 88 LYS A N 1
ATOM 650 C CA . LYS A 1 88 ? 13.930 3.153 -21.382 1.00 65.50 88 LYS A CA 1
ATOM 651 C C . LYS A 1 88 ? 13.881 3.607 -22.848 1.00 65.50 88 LYS A C 1
ATOM 653 O O . LYS A 1 88 ? 14.555 3.020 -23.678 1.00 65.50 88 LYS A O 1
ATOM 658 N N . ALA A 1 8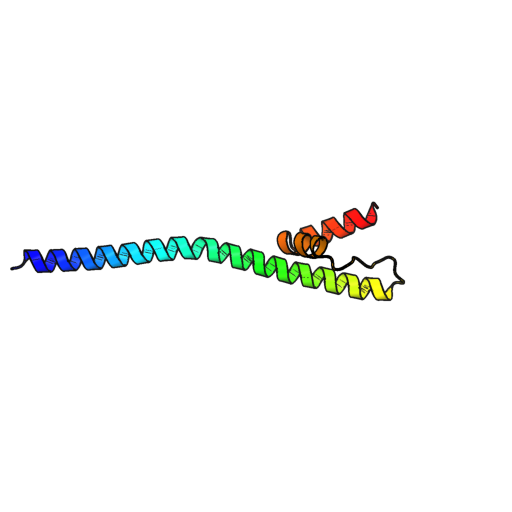9 ? 13.031 4.575 -23.186 1.00 64.31 89 ALA A N 1
ATOM 659 C CA . ALA A 1 89 ? 12.974 5.171 -24.520 1.00 64.31 89 ALA A CA 1
ATOM 660 C C . ALA A 1 89 ? 14.008 6.296 -24.693 1.00 64.31 89 ALA A C 1
ATOM 662 O O . ALA A 1 89 ? 14.354 6.638 -25.820 1.00 64.31 89 ALA A O 1
ATOM 663 N N . ILE A 1 90 ? 14.463 6.888 -23.584 1.00 65.38 90 ILE A N 1
ATOM 664 C CA . ILE A 1 90 ? 15.459 7.967 -23.564 1.00 65.38 90 ILE A CA 1
ATOM 665 C C . ILE A 1 90 ? 16.887 7.416 -23.404 1.00 65.38 90 ILE A C 1
ATOM 667 O O . ILE A 1 90 ? 17.824 8.042 -23.897 1.00 65.38 90 ILE A O 1
ATOM 671 N N . LEU A 1 91 ? 17.052 6.282 -22.711 1.00 54.25 91 LEU A N 1
ATOM 672 C CA . LEU A 1 91 ? 18.332 5.608 -22.450 1.00 54.25 91 LEU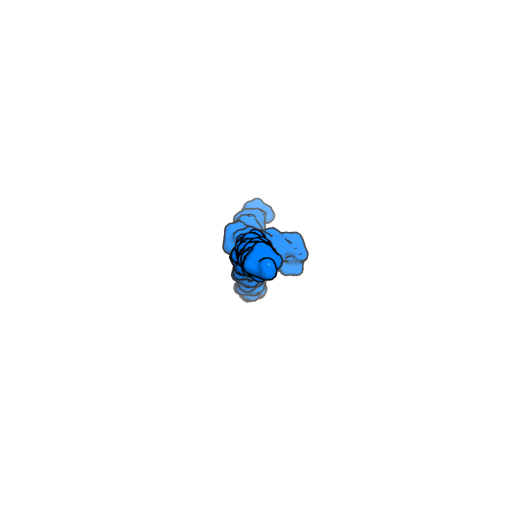 A CA 1
ATOM 673 C C . LEU A 1 91 ? 18.553 4.426 -23.402 1.00 54.25 91 LEU A C 1
ATOM 675 O O . LEU A 1 91 ? 19.661 4.342 -23.974 1.00 54.25 91 LEU A O 1
#

pLDDT: mean 72.85, std 12.61, range [44.69, 93.94]

Mean predicted aligned error: 12.02 Å

Radius of gyration: 25.32 Å; Cα contacts (8 Å, |Δi|>4): 59; chains: 1; bounding box: 50×20×76 Å

Secondary structure (DSSP, 8-state):
-HHHHHHHHHHHHHHHHHHHHHHHHHHHHHHHHHHHHHHHHHHHHHHHHHHHHHHHTTSTT-----HHHHHHHHHH-HHHHHHHHHHHHH-

Solvent-accessible surface area (backbone atoms only — not comparable to full-atom values): 4969 Å² total; per-residue (Å²): 120,72,68,61,60,54,51,52,53,53,51,54,51,50,50,54,53,50,52,52,53,54,51,52,64,55,51,56,58,54,55,53,50,53,55,48,53,52,28,24,53,53,17,49,51,52,53,52,52,46,33,58,57,14,60,74,70,73,68,83,45,65,65,74,93,37,73,66,56,51,47,45,11,19,76,53,7,69,63,28,49,52,50,52,52,53,53,62,72,75,105